Protein 1RLJ (pdb70)

InterPro domains:
  IPR004465 Ribonucleotide reductase Class Ib, NrdI [PF07972] (4-112)
  IPR004465 Ribonucleotide reductase Class Ib, NrdI [PIRSF005087] (1-123)
  IPR004465 Ribonucleotide reductase Class Ib, NrdI [PTHR37297] (1-123)
  IPR004465 Ribonucleotide reductase Class Ib, NrdI [TIGR00333] (4-125)
  IPR020852 Ribonucleotide reductase, class Ib, NrdI, bacterial [MF_00128] (2-122)
  IPR029039 Flavoprotein-like superfamily [G3DSA:3.40.50.360] (1-130)
  IPR029039 Flavoprotein-like superfamily [SSF52218] (2-121)

Secondary structure (DSSP, 8-state):
--HHHHHHS--EEEE--SSSHHHHHHTTS--SEEEETTS-S---S-EEEEE--BGGGBPPHHHHHHHHHHGGGEEEEEEEE-GGGGGGTTHHHHHHHHHHT--EEEEEETT--HHHHHHHHHHHHHHHHHHTTT-

B-factor: mean 24.63, std 13.01, range [7.14, 69.66]

Organism: Bacillus subtilis (strain 168) (NCBI:txid224308)

Radius of gyration: 13.45 Å; Cα contacts (8 Å, |Δi|>4): 253; chains: 1; bounding box: 30×32×35 Å

Nearest PDB structures (foldseek):
  1rlj-assembly1_A  TM=1.007E+00  e=3.012E-29  Bacillus subtilis
  2xoe-assembly1_A  TM=9.774E-01  e=3.490E-15  Bacillus anthracis
  4bmo-assembly1_B  TM=9.748E-01  e=9.757E-15  Bacillus cereus
  3n3a-assembly1_C  TM=8.206E-01  e=1.796E-11  Escherichia coli K-12
  7mmq-assembly3_G  TM=8.198E-01  e=4.461E-10  Aerococcus urinae

Sequence (135 aa):
ENLYFQSNAMVQIIFDSKTGNVQRFVNKTGFQQIRKVDEMDHVDTPFVLVTYTTNFGQVPASTQSFLEKYAHLLLGVAASGNKVWGDNFAKSADTISRQYQVPILHKFELSGTSKDVELFTQEVERVVTKSSAKM

CATH classification: 3.40.50.360

Foldseek 3Di:
DPLVCQQPPQAAEEEEDDPCLQVLQCVVHNHDHYYYLPPDPDDDAAYEYEYEADPPLAGDPSVVVSCVHPVVRYQAYEYEAACVNPPSQRSHRVVSCVVSVHYYQYGYYGNHDVVRSVSNVVSVVVSCVVCVVPD

Solvent-accessible surface area: 7108 Å² total; per-residue (Å²): 136,17,89,174,31,5,44,79,24,144,13,15,0,0,8,5,10,169,108,18,34,1,73,117,0,1,97,96,18,14,9,125,50,45,82,58,13,107,104,28,122,101,12,108,52,36,0,0,0,0,0,45,34,47,96,152,3,89,12,2,76,52,0,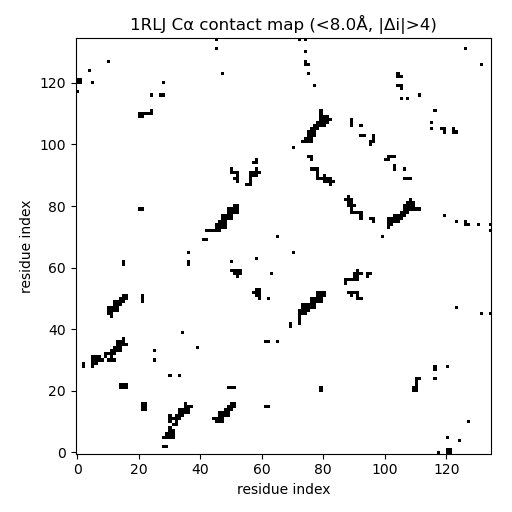87,55,6,3,136,125,26,19,129,24,3,6,0,0,0,0,5,12,38,124,128,143,45,145,41,26,0,75,0,0,49,43,2,22,161,120,65,154,16,64,62,6,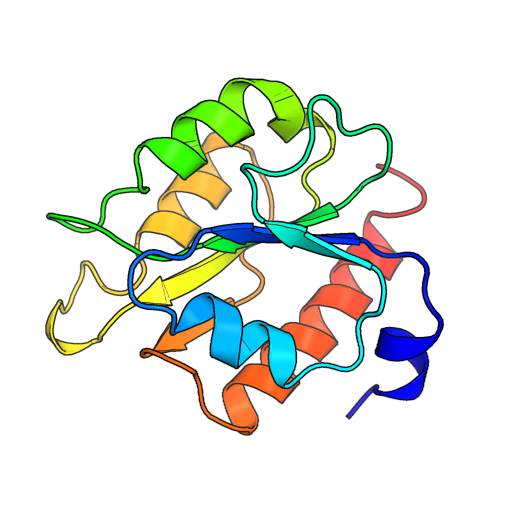30,67,3,66,88,20,15,83,91,124,20,14,60,73,0,0,55,55,0,55,140,10,23,109,153,9,53,110,142,72

Structure (mmCIF, N/CA/C/O backbone):
data_1RLJ
#
_entry.id   1RLJ
#
_cell.length_a   85.236
_cell.length_b   85.236
_cell.length_c   59.992
_cell.angle_alpha   90.00
_cell.angle_beta   90.00
_cell.angle_gamma   120.00
#
_symmetry.space_group_name_H-M   'P 62'
#
loop_
_entity.id
_entity.type
_entity.pdbx_description
1 polymer 'NrdI protein'
2 non-polymer 'IODIDE ION'
3 non-polymer 'FLAVIN MONONUCLEOTIDE'
4 water water
#
loop_
_atom_site.group_PDB
_atom_site.id
_atom_site.type_symbol
_atom_site.label_atom_id
_atom_site.label_alt_id
_atom_site.label_comp_id
_atom_site.label_asym_id
_atom_site.label_entity_id
_atom_site.label_seq_id
_atom_site.pdbx_PDB_ins_code
_atom_site.Cartn_x
_atom_site.Cartn_y
_atom_site.Cartn_z
_atom_site.occupancy
_atom_site.B_iso_or_equiv
_atom_site.auth_seq_id
_atom_site.auth_comp_id
_atom_site.auth_asym_id
_atom_site.auth_atom_id
_atom_site.pdbx_PDB_model_num
ATOM 1 N N . GLU A 1 1 ? 45.553 4.282 19.033 1.00 26.93 -9 GLU A N 1
ATOM 2 C CA . GLU A 1 1 ? 45.143 5.058 17.828 1.00 26.60 -9 GLU A CA 1
ATOM 3 C C . GLU A 1 1 ? 44.886 4.158 16.619 1.00 24.63 -9 GLU A C 1
ATOM 4 O O . GLU A 1 1 ? 45.648 3.229 16.336 1.00 26.83 -9 GLU A O 1
ATOM 10 N N . ASN A 1 2 ? 43.789 4.432 15.921 1.00 20.16 -8 ASN A N 1
ATOM 11 C CA . ASN A 1 2 ? 43.416 3.671 14.736 1.00 15.96 -8 ASN A CA 1
ATOM 12 C C . ASN A 1 2 ? 43.477 4.591 13.531 1.00 14.44 -8 ASN A C 1
ATOM 13 O O . ASN A 1 2 ? 42.539 4.682 12.745 1.00 13.12 -8 ASN A O 1
ATOM 18 N N . LEU A 1 3 ? 44.609 5.272 13.398 1.00 14.08 -7 LEU A N 1
ATOM 19 C CA . LEU A 1 3 ? 44.838 6.204 12.306 1.00 14.81 -7 LEU A CA 1
ATOM 20 C C . LEU A 1 3 ? 44.706 5.532 10.940 1.00 14.23 -7 LEU A C 1
ATOM 21 O O . LEU A 1 3 ? 44.223 6.144 9.982 1.00 14.18 -7 LEU A O 1
ATOM 26 N N . TYR A 1 4 ? 45.131 4.275 10.847 1.00 12.75 -6 TYR A N 1
ATOM 27 C CA . TYR A 1 4 ? 45.028 3.552 9.584 1.00 11.37 -6 TYR A CA 1
ATOM 28 C C . TYR A 1 4 ? 43.562 3.443 9.155 1.00 10.90 -6 TYR A C 1
ATOM 29 O O . TYR A 1 4 ? 43.225 3.671 7.990 1.00 11.55 -6 TYR A O 1
ATOM 38 N N . PHE A 1 5 ? 42.690 3.092 10.095 1.00 11.27 -5 PHE A N 1
ATOM 39 C CA . PHE A 1 5 ? 41.267 2.986 9.795 1.00 11.27 -5 PHE A CA 1
ATOM 40 C C . PHE A 1 5 ? 40.706 4.361 9.438 1.00 12.31 -5 PHE A C 1
ATOM 41 O O . PHE A 1 5 ? 39.995 4.510 8.440 1.00 12.75 -5 PHE A O 1
ATOM 49 N N . GLN A 1 6 ? 41.039 5.363 10.249 1.00 12.25 -4 GLN A N 1
ATOM 50 C CA . GLN A 1 6 ? 40.554 6.723 10.027 1.00 12.52 -4 GLN A CA 1
ATOM 51 C C . GLN A 1 6 ? 40.853 7.224 8.630 1.00 12.53 -4 GLN A C 1
ATOM 52 O O . GLN A 1 6 ? 39.975 7.740 7.942 1.00 14.05 -4 GLN A O 1
ATOM 58 N N . SER A 1 7 ? 42.103 7.071 8.216 1.00 13.01 -3 SER A N 1
ATOM 59 C CA . SER A 1 7 ? 42.542 7.551 6.916 1.00 13.01 -3 SER A CA 1
ATOM 60 C C . SER A 1 7 ? 42.199 6.677 5.712 1.00 13.51 -3 SER A C 1
ATOM 61 O O . SER A 1 7 ? 42.230 7.156 4.584 1.00 12.81 -3 SER A O 1
ATOM 64 N N . ASN A 1 8 ? 41.863 5.410 5.936 1.00 15.16 -2 ASN A N 1
ATOM 65 C CA . ASN A 1 8 ? 41.540 4.519 4.820 1.00 17.45 -2 ASN A CA 1
ATOM 66 C C . ASN A 1 8 ? 40.057 4.177 4.639 1.00 19.80 -2 ASN A C 1
ATOM 67 O O . ASN A 1 8 ? 39.587 4.000 3.512 1.00 19.07 -2 ASN A O 1
ATOM 72 N N . ALA A 1 9 ? 39.310 4.090 5.732 1.00 23.89 -1 ALA A N 1
ATOM 73 C CA . ALA A 1 9 ? 37.890 3.768 5.625 1.00 26.57 -1 ALA A CA 1
ATOM 74 C C . ALA A 1 9 ? 37.132 4.879 4.885 1.00 28.31 -1 ALA A C 1
ATOM 75 O O . ALA A 1 9 ? 37.564 6.034 4.849 1.00 28.35 -1 ALA A O 1
ATOM 77 N N . MET A 1 10 ? 35.996 4.535 4.293 1.00 30.04 1 MET A N 1
ATOM 78 C CA . MET A 1 10 ? 35.227 5.533 3.554 1.00 31.15 1 MET A CA 1
ATOM 79 C C . MET A 1 10 ? 34.216 6.275 4.424 1.00 29.38 1 MET A C 1
ATOM 80 O O . MET A 1 10 ? 33.425 7.067 3.918 1.00 29.03 1 MET A O 1
ATOM 85 N N . VAL A 1 11 ? 34.240 6.031 5.731 1.00 29.14 2 VAL A N 1
ATOM 86 C CA . VAL A 1 11 ? 33.284 6.686 6.622 1.00 27.13 2 VAL A CA 1
ATOM 87 C C . VAL A 1 11 ? 33.332 8.208 6.490 1.00 26.26 2 VAL A C 1
ATOM 88 O O . VAL A 1 11 ? 34.400 8.826 6.447 1.00 24.35 2 VAL A O 1
ATOM 92 N N . GLN A 1 12 ? 32.151 8.803 6.423 1.00 24.14 3 GLN A N 1
ATOM 93 C CA . GLN A 1 12 ? 32.038 10.238 6.277 1.00 23.50 3 GLN A CA 1
ATOM 94 C C . GLN A 1 12 ? 31.756 10.952 7.592 1.00 21.08 3 GLN A C 1
ATOM 95 O O . GLN A 1 12 ? 30.923 10.519 8.391 1.00 19.68 3 GLN A O 1
ATOM 101 N N . ILE A 1 13 ? 32.464 12.055 7.806 1.00 19.00 4 ILE A N 1
ATOM 102 C CA . ILE A 1 13 ? 32.285 12.855 9.004 1.00 18.47 4 ILE A CA 1
ATOM 103 C C . ILE A 1 13 ? 31.653 14.179 8.581 1.00 18.32 4 ILE A C 1
ATOM 104 O O . ILE A 1 13 ? 32.169 14.867 7.702 1.00 18.43 4 ILE A O 1
ATOM 109 N N . ILE A 1 14 ? 30.523 14.522 9.186 1.00 18.27 5 ILE A N 1
ATOM 110 C CA . ILE A 1 14 ? 29.858 15.790 8.894 1.00 18.03 5 ILE A CA 1
ATOM 111 C C . ILE A 1 14 ? 29.750 16.505 10.235 1.00 17.96 5 ILE A C 1
ATOM 112 O O . ILE A 1 14 ? 29.297 15.915 11.226 1.00 18.15 5 ILE A O 1
ATOM 117 N N . PHE A 1 15 ? 30.168 17.767 10.269 1.00 15.84 6 PHE A N 1
ATOM 118 C CA . PHE A 1 15 ? 30.154 18.522 11.512 1.00 16.62 6 PHE A CA 1
ATOM 119 C C . PHE A 1 15 ? 29.503 19.897 11.437 1.00 17.77 6 PHE A C 1
ATOM 120 O O . PHE A 1 15 ? 29.307 20.454 10.355 1.00 17.74 6 PHE A O 1
ATOM 128 N N . ASP A 1 16 ? 29.184 20.429 12.616 1.00 18.04 7 ASP A N 1
ATOM 129 C CA . ASP A 1 16 ? 28.604 21.758 12.761 1.00 18.21 7 ASP A CA 1
ATOM 130 C C . ASP A 1 16 ? 29.501 22.475 13.768 1.00 18.43 7 ASP A C 1
ATOM 131 O O . ASP A 1 16 ? 29.943 21.882 14.757 1.00 17.53 7 ASP A O 1
ATOM 136 N N . SER A 1 17 ? 29.779 23.746 13.514 1.00 18.13 8 SER A N 1
ATOM 137 C CA . SER A 1 17 ? 30.639 24.516 14.397 1.00 18.71 8 SER A CA 1
ATOM 138 C C . SER A 1 17 ? 30.310 25.995 14.243 1.00 19.90 8 SER A C 1
ATOM 139 O O . SER A 1 17 ? 29.991 26.460 13.146 1.00 20.44 8 SER A O 1
ATOM 142 N N . LYS A 1 18 ? 30.369 26.732 15.341 1.00 19.55 9 LYS A N 1
ATOM 143 C CA . LYS A 1 18 ? 30.098 28.155 15.283 1.00 20.22 9 LYS A CA 1
ATOM 144 C C . LYS A 1 18 ? 31.363 28.917 15.633 1.00 19.01 9 LYS A C 1
ATOM 145 O O . LYS A 1 18 ? 31.772 29.813 14.901 1.00 19.43 9 LYS A O 1
ATOM 151 N N . THR A 1 19 ? 32.001 28.553 16.738 1.00 18.98 10 THR A N 1
ATOM 152 C CA . THR A 1 19 ? 33.225 29.236 17.126 1.00 17.72 10 THR A CA 1
ATOM 153 C C . THR A 1 19 ? 34.493 28.430 16.797 1.00 17.52 10 THR A C 1
ATOM 154 O O . THR A 1 19 ? 35.578 28.738 17.284 1.00 18.17 10 THR A O 1
ATOM 158 N N . GLY A 1 20 ? 34.344 27.392 15.976 1.00 17.13 11 GLY A N 1
ATOM 159 C CA . GLY A 1 20 ? 35.490 26.602 15.550 1.00 16.16 11 GLY A CA 1
ATOM 160 C C . GLY A 1 20 ? 36.062 25.463 16.377 1.00 14.92 11 GLY A C 1
ATOM 161 O O . GLY A 1 20 ? 36.999 24.811 15.926 1.00 15.04 11 GLY A O 1
ATOM 162 N N . ASN A 1 21 ? 35.534 25.209 17.568 1.00 14.29 12 ASN A N 1
ATOM 163 C CA . ASN A 1 21 ? 36.052 24.125 18.399 1.00 13.21 12 ASN A CA 1
ATOM 164 C C . ASN A 1 21 ? 35.831 22.750 17.777 1.00 12.67 12 ASN A C 1
ATOM 165 O O . ASN A 1 21 ? 36.733 21.909 17.795 1.00 13.31 12 ASN A O 1
ATOM 170 N N . VAL A 1 22 ? 34.634 22.516 17.241 1.00 12.28 13 VAL A N 1
ATOM 171 C CA . VAL A 1 22 ? 34.328 21.232 16.609 1.00 12.40 13 VAL A CA 1
ATOM 172 C C . VAL A 1 22 ? 35.223 21.062 15.385 1.00 13.75 13 VAL A C 1
ATOM 173 O O . VAL A 1 22 ? 35.731 19.977 15.116 1.00 13.35 13 VAL A O 1
ATOM 177 N N . GLN A 1 23 ? 35.412 22.150 14.651 1.00 15.53 14 GLN A N 1
ATOM 178 C CA . GLN A 1 23 ? 36.270 22.149 13.476 1.00 16.30 14 GLN A CA 1
ATOM 179 C C . GLN A 1 23 ? 37.679 21.713 13.876 1.00 15.79 14 GLN A C 1
ATOM 180 O O . GLN A 1 23 ? 38.283 20.855 13.229 1.00 15.28 14 GLN A O 1
ATOM 186 N N . ARG A 1 24 ? 38.204 22.323 14.936 1.00 13.64 15 ARG A N 1
ATOM 187 C CA . ARG A 1 24 ? 39.532 21.981 15.425 1.00 13.59 15 ARG A CA 1
ATOM 188 C C . ARG A 1 24 ? 39.595 20.517 15.856 1.00 14.22 15 ARG A C 1
ATOM 189 O O . ARG A 1 24 ? 40.591 19.832 15.611 1.00 13.56 15 ARG A O 1
ATOM 197 N N . PHE A 1 25 ? 38.527 20.041 16.492 1.00 12.68 16 PHE A N 1
ATOM 198 C CA . PHE A 1 25 ? 38.465 18.659 16.957 1.00 12.66 16 PHE A CA 1
ATOM 199 C C . PHE A 1 25 ? 38.573 17.644 15.819 1.00 13.08 16 PHE A C 1
ATOM 200 O O . PHE A 1 25 ? 39.402 16.731 15.870 1.00 13.94 16 PHE A O 1
ATOM 208 N N . VAL A 1 26 ? 37.735 17.795 14.796 1.00 12.98 17 VAL A N 1
ATOM 209 C CA . VAL A 1 26 ? 37.756 16.861 13.679 1.00 13.02 17 VAL A CA 1
ATOM 210 C C . VAL A 1 26 ? 39.082 16.936 12.920 1.00 13.82 17 VAL A C 1
ATOM 211 O O . VAL A 1 26 ? 39.512 15.960 12.303 1.00 13.95 17 VAL A O 1
ATOM 215 N N . ASN A 1 27 ? 39.739 18.089 12.972 1.00 13.20 18 ASN A N 1
ATOM 216 C CA . ASN A 1 27 ? 41.019 18.239 12.301 1.00 13.95 18 ASN A CA 1
ATOM 217 C C . ASN A 1 27 ? 42.133 17.529 13.054 1.00 14.06 18 ASN A C 1
ATOM 218 O O . ASN A 1 27 ? 43.289 17.557 12.629 1.00 14.91 18 ASN A O 1
ATOM 223 N N . LYS A 1 28 ? 41.791 16.908 14.179 1.00 12.74 19 LYS A N 1
ATOM 224 C CA . LYS A 1 28 ? 42.773 16.165 14.954 1.00 12.17 19 LYS A CA 1
ATOM 225 C C . LYS A 1 28 ? 42.703 14.696 14.547 1.00 12.39 19 LYS A C 1
ATOM 226 O O . LYS A 1 28 ? 43.497 13.877 15.000 1.00 12.18 19 LYS A O 1
ATOM 232 N N . THR A 1 29 ? 41.743 14.368 13.685 1.00 13.40 20 THR A N 1
ATOM 233 C CA . THR A 1 29 ? 41.591 12.996 13.208 1.00 13.33 20 THR A CA 1
ATOM 234 C C . THR A 1 29 ? 42.184 12.852 11.805 1.00 14.11 20 THR A C 1
ATOM 235 O O . THR A 1 29 ? 42.555 13.841 11.166 1.00 13.99 20 THR A O 1
ATOM 239 N N . GLY A 1 30 ? 42.264 11.612 11.332 1.00 13.93 21 GLY A N 1
ATOM 240 C CA . GLY A 1 30 ? 42.793 11.352 10.009 1.00 12.15 21 GLY A CA 1
ATOM 241 C C . GLY A 1 30 ? 41.696 11.058 9.001 1.00 12.28 21 GLY A C 1
ATOM 242 O O . GLY A 1 30 ? 41.980 10.632 7.879 1.00 13.99 21 GLY A O 1
ATOM 243 N N . PHE A 1 31 ? 40.439 11.281 9.378 1.00 11.82 22 PHE A N 1
ATOM 244 C CA . PHE A 1 31 ? 39.347 11.031 8.451 1.00 12.41 22 PHE A CA 1
ATOM 245 C C . PHE A 1 31 ? 39.541 11.921 7.237 1.00 13.67 22 PHE A C 1
ATOM 246 O O . PHE A 1 31 ? 39.956 13.072 7.365 1.00 13.27 22 PHE A O 1
ATOM 254 N N . GLN A 1 32 ? 39.261 11.372 6.059 1.00 14.83 23 GLN A N 1
ATOM 255 C CA . GLN A 1 32 ? 39.455 12.093 4.807 1.00 16.90 23 GLN A CA 1
ATOM 256 C C . GLN A 1 32 ? 38.208 12.770 4.245 1.00 19.89 23 GLN A C 1
ATOM 257 O O . GLN A 1 32 ? 38.311 13.766 3.531 1.00 20.96 23 GLN A O 1
ATOM 263 N N . GLN A 1 33 ? 37.032 12.232 4.543 1.00 22.49 24 GLN A N 1
ATOM 264 C CA . GLN A 1 33 ? 35.808 12.863 4.062 1.00 28.36 24 GLN A CA 1
ATOM 265 C C . GLN A 1 33 ? 35.203 13.647 5.226 1.00 28.99 24 GLN A C 1
ATOM 266 O O . GLN A 1 33 ? 34.409 13.107 6.007 1.00 29.70 24 GLN A O 1
ATOM 272 N N . ILE A 1 34 ? 35.603 14.912 5.348 1.00 26.79 25 ILE A N 1
ATOM 273 C CA . ILE A 1 34 ? 35.108 15.770 6.416 1.00 24.84 25 ILE A CA 1
ATOM 274 C C . ILE A 1 34 ? 34.507 17.051 5.849 1.00 26.19 25 ILE A C 1
ATOM 275 O O . ILE A 1 34 ? 35.206 17.871 5.256 1.00 26.93 25 ILE A O 1
ATOM 280 N N . ARG A 1 35 ? 33.204 17.219 6.034 1.00 27.22 26 ARG A N 1
ATOM 281 C CA . ARG A 1 35 ? 32.518 18.404 5.545 1.00 28.29 26 ARG A CA 1
ATOM 282 C C . ARG A 1 35 ? 31.581 18.970 6.594 1.00 27.45 26 ARG A C 1
ATOM 283 O O . ARG A 1 35 ? 31.133 18.257 7.495 1.00 25.37 26 ARG A O 1
ATOM 291 N N . LYS A 1 36 ? 31.283 20.259 6.465 1.00 27.77 27 LYS A N 1
ATOM 292 C CA . LYS A 1 36 ? 30.390 20.931 7.397 1.00 28.49 27 LYS A CA 1
ATOM 293 C C . LYS A 1 36 ? 28.954 20.721 6.928 1.00 28.85 27 LYS A C 1
ATOM 294 O O . LYS A 1 36 ? 28.706 20.544 5.733 1.00 27.63 27 LYS A O 1
ATOM 300 N N . VAL A 1 37 ? 28.016 20.727 7.871 1.00 28.84 28 VAL A N 1
ATOM 301 C CA . VAL A 1 37 ? 26.605 20.507 7.556 1.00 31.63 28 VAL A CA 1
ATOM 302 C C . VAL A 1 37 ? 26.050 21.453 6.495 1.00 34.14 28 VAL A C 1
ATOM 303 O O . VAL A 1 37 ? 25.051 21.150 5.849 1.00 34.19 28 VAL A O 1
ATOM 307 N N . ASP A 1 38 ? 26.709 22.589 6.309 1.00 37.16 29 ASP A N 1
ATOM 308 C CA . ASP A 1 38 ? 26.240 23.587 5.360 1.00 41.35 29 ASP A CA 1
ATOM 309 C C . ASP A 1 38 ? 26.874 23.547 3.978 1.00 43.16 29 ASP A C 1
ATOM 310 O O . ASP A 1 38 ? 26.534 24.369 3.128 1.00 43.62 29 ASP A O 1
ATOM 315 N N . GLU A 1 39 ? 27.789 22.619 3.730 1.00 44.68 30 GLU A N 1
ATOM 316 C CA . GLU A 1 39 ? 28.405 22.600 2.417 1.00 46.93 30 GLU A CA 1
ATOM 317 C C . GLU A 1 39 ? 28.017 21.462 1.489 1.00 48.14 30 GLU A C 1
ATOM 318 O O . GLU A 1 39 ? 28.808 21.046 0.646 1.00 49.44 30 GLU A O 1
ATOM 324 N N . MET A 1 40 ? 26.799 20.957 1.642 1.00 49.23 31 MET A N 1
ATOM 325 C CA . MET A 1 40 ? 26.307 19.914 0.751 1.00 51.40 31 MET A CA 1
ATOM 326 C C . MET A 1 40 ? 24.794 20.007 0.650 1.00 53.08 31 MET A C 1
ATOM 327 O O . MET A 1 40 ? 24.112 20.394 1.602 1.00 53.47 31 MET A O 1
ATOM 332 N N . ASP A 1 41 ? 24.281 19.652 -0.521 1.00 54.83 32 ASP A N 1
ATOM 333 C CA . ASP A 1 41 ? 22.854 19.702 -0.792 1.00 56.12 32 ASP A CA 1
ATOM 334 C C . ASP A 1 41 ? 22.231 18.311 -0.780 1.00 55.04 32 ASP A C 1
ATOM 335 O O . ASP A 1 41 ? 21.058 18.145 -1.119 1.00 55.19 32 ASP A O 1
ATOM 340 N N . HIS A 1 42 ? 23.015 17.313 -0.384 1.00 53.59 33 HIS A N 1
ATOM 341 C CA . HIS A 1 42 ? 22.526 15.940 -0.342 1.00 52.06 33 HIS A CA 1
ATOM 342 C C . HIS A 1 42 ? 23.526 15.022 0.349 1.00 50.84 33 HIS A C 1
ATOM 343 O O . HIS A 1 42 ? 24.730 15.275 0.349 1.00 50.87 33 HIS A O 1
ATOM 350 N N . VAL A 1 43 ? 23.011 13.956 0.943 1.00 49.73 34 VAL A N 1
ATOM 351 C CA . VAL A 1 43 ? 23.842 12.974 1.622 1.00 49.50 34 VAL A CA 1
ATOM 352 C C . VAL A 1 43 ? 23.329 11.615 1.164 1.00 49.29 34 VAL A C 1
ATOM 353 O O . VAL A 1 43 ? 22.151 11.297 1.344 1.00 50.20 34 VAL A O 1
ATOM 357 N N . ASP A 1 44 ? 24.204 10.820 0.558 1.00 48.23 35 ASP A N 1
ATOM 358 C CA . ASP A 1 44 ? 23.802 9.509 0.063 1.00 47.35 35 ASP A CA 1
ATOM 359 C C . ASP A 1 44 ? 24.577 8.354 0.688 1.00 45.59 35 ASP A C 1
ATOM 360 O O . ASP A 1 44 ? 24.279 7.187 0.436 1.00 45.66 35 ASP A O 1
ATOM 365 N N . THR A 1 45 ? 25.558 8.686 1.518 1.00 42.50 36 THR A N 1
ATOM 366 C CA . THR A 1 45 ? 26.374 7.682 2.187 1.00 39.70 36 THR A CA 1
ATOM 367 C C . THR A 1 45 ? 26.255 7.851 3.707 1.00 37.22 36 THR A C 1
ATOM 368 O O . THR A 1 45 ? 26.054 8.963 4.195 1.00 37.15 36 THR A O 1
ATOM 372 N N . PRO A 1 46 ? 26.360 6.747 4.475 1.00 34.86 37 PRO A N 1
ATOM 373 C CA . PRO A 1 46 ? 26.260 6.829 5.939 1.00 32.05 37 PRO A CA 1
ATOM 374 C C . PRO A 1 46 ? 27.302 7.806 6.497 1.00 30.45 37 PRO A C 1
ATOM 375 O O . PRO A 1 46 ? 28.373 7.990 5.910 1.00 30.41 37 PRO A O 1
ATOM 379 N N . PHE A 1 47 ? 27.002 8.427 7.632 1.00 26.96 38 PHE A N 1
ATOM 380 C CA . PHE A 1 47 ? 27.937 9.385 8.192 1.00 23.70 38 PHE A CA 1
ATOM 381 C C . PHE A 1 47 ? 27.867 9.503 9.707 1.00 21.80 38 PHE A C 1
ATOM 382 O O . PHE A 1 47 ? 26.931 9.022 10.351 1.00 21.13 38 PHE A O 1
ATOM 390 N N . VAL A 1 48 ? 28.890 10.150 10.253 1.00 18.97 39 VAL A N 1
ATOM 391 C CA . VAL A 1 48 ? 29.004 10.407 11.675 1.00 17.50 39 VAL A CA 1
ATOM 392 C C . VAL A 1 48 ? 28.841 11.919 11.860 1.00 16.24 39 VAL A C 1
ATOM 393 O O . VAL A 1 48 ? 29.416 12.707 11.113 1.00 16.19 39 VAL A O 1
ATOM 397 N N . LEU A 1 49 ? 28.047 12.325 12.843 1.00 15.35 40 LEU A N 1
ATOM 398 C CA . LEU A 1 49 ? 27.845 13.748 13.087 1.00 15.16 40 LEU A CA 1
ATOM 399 C C . LEU A 1 49 ? 28.573 14.232 14.339 1.00 13.69 40 LEU A C 1
ATOM 400 O O . LEU A 1 49 ? 28.559 13.572 15.376 1.00 14.20 40 LEU A O 1
ATOM 405 N N . VAL A 1 50 ? 29.226 15.380 14.228 1.00 13.30 41 VAL A N 1
ATOM 406 C CA . VAL A 1 50 ? 29.889 15.983 15.373 1.00 14.21 41 VAL A CA 1
ATOM 407 C C . VAL A 1 50 ? 29.313 17.399 15.414 1.00 15.16 41 VAL A C 1
ATOM 408 O O . VAL A 1 50 ? 29.429 18.148 14.442 1.00 15.37 41 VAL A O 1
ATOM 412 N N . THR A 1 51 ? 28.673 17.756 16.524 1.00 14.32 42 THR A N 1
ATOM 413 C CA . THR A 1 51 ? 28.084 19.080 16.650 1.00 14.12 42 THR A CA 1
ATOM 414 C C . THR A 1 51 ? 28.467 19.707 17.995 1.00 15.14 42 THR A C 1
ATOM 415 O O . THR A 1 51 ? 29.253 19.124 18.755 1.00 13.55 42 THR A O 1
ATOM 419 N N . TYR A 1 52 ? 27.935 20.899 18.271 1.00 14.51 43 TYR A N 1
ATOM 420 C CA . TYR A 1 52 ? 28.217 21.594 19.525 1.00 13.12 43 TYR A CA 1
ATOM 421 C C . TYR A 1 52 ? 26.926 21.767 20.312 1.00 13.15 43 TYR A C 1
ATOM 422 O O . TYR A 1 52 ? 25.918 21.154 19.977 1.00 14.22 43 TYR A O 1
ATOM 431 N N . THR A 1 53 ? 26.946 22.587 21.357 1.00 12.24 44 THR A N 1
ATOM 432 C CA . THR A 1 53 ? 25.749 22.772 22.176 1.00 12.77 44 THR A CA 1
ATOM 433 C C . THR A 1 53 ? 25.423 24.249 22.327 1.00 13.05 44 THR A C 1
ATOM 434 O O . THR A 1 53 ? 26.320 25.074 22.504 1.00 13.07 44 THR A O 1
ATOM 438 N N . THR A 1 54 ? 24.142 24.591 22.232 1.00 13.55 45 THR A N 1
ATOM 439 C CA . THR A 1 54 ? 23.749 25.984 22.381 1.00 13.95 45 THR A CA 1
ATOM 440 C C . THR A 1 54 ? 22.880 26.157 23.632 1.00 14.59 45 THR A C 1
ATOM 441 O O . THR A 1 54 ? 22.713 25.215 24.404 1.00 14.54 45 THR A O 1
ATOM 445 N N . ASN A 1 55 ? 22.340 27.356 23.833 1.00 15.10 46 ASN A N 1
ATOM 446 C CA . ASN A 1 55 ? 21.544 27.679 25.027 1.00 14.59 46 ASN A CA 1
ATOM 447 C C . ASN A 1 55 ? 20.741 26.559 25.682 1.00 14.47 46 ASN A C 1
ATOM 448 O O . ASN A 1 55 ? 19.991 25.845 25.025 1.00 13.96 46 ASN A O 1
ATOM 453 N N . PHE A 1 56 ? 20.916 26.425 26.993 1.00 14.39 47 PHE A N 1
ATOM 454 C CA . PHE A 1 56 ? 20.199 25.447 27.797 1.00 16.02 47 PHE A CA 1
ATOM 455 C C . PHE A 1 56 ? 20.306 23.995 27.317 1.00 18.16 47 PHE A C 1
ATOM 456 O O . PHE A 1 56 ? 19.316 23.258 27.329 1.00 18.89 47 PHE A O 1
ATOM 464 N N . GLY A 1 57 ? 21.506 23.590 26.903 1.00 18.09 48 GLY A N 1
ATOM 465 C CA . GLY A 1 57 ? 21.724 22.226 26.442 1.00 17.67 48 GLY A CA 1
ATOM 466 C C . GLY A 1 57 ? 20.986 21.846 25.172 1.00 18.55 48 GLY A C 1
ATOM 467 O O . GLY A 1 57 ? 20.682 20.677 24.957 1.00 20.30 48 GLY A O 1
ATOM 468 N N . GLN A 1 58 ? 20.714 22.834 24.325 1.00 19.59 49 GLN A N 1
ATOM 469 C CA . GLN A 1 58 ? 19.993 22.628 23.069 1.00 18.87 49 GLN A CA 1
ATOM 470 C C . GLN A 1 58 ? 20.851 22.286 21.852 1.00 18.23 49 GLN A C 1
ATOM 471 O O . GLN A 1 58 ? 22.041 22.611 21.788 1.00 16.58 49 GLN A O 1
ATOM 477 N N . VAL A 1 59 ? 20.223 21.631 20.881 1.00 17.92 50 VAL A N 1
ATOM 478 C CA . VAL A 1 59 ? 20.888 21.273 19.640 1.00 16.82 50 VAL A CA 1
ATOM 479 C C . VAL A 1 59 ? 20.886 22.524 18.759 1.00 17.87 50 VAL A C 1
ATOM 480 O O . VAL A 1 59 ? 19.852 23.167 18.590 1.00 17.37 50 VAL A O 1
ATOM 484 N N . PRO A 1 60 ? 22.048 22.899 18.202 1.00 17.81 51 PRO A N 1
ATOM 485 C CA . PRO A 1 60 ? 22.092 24.092 17.349 1.00 18.29 51 PRO A CA 1
ATOM 486 C C . PRO A 1 60 ? 21.028 23.998 16.260 1.00 19.94 51 PRO A C 1
ATOM 487 O O . PRO A 1 60 ? 20.751 22.910 15.756 1.00 20.71 51 PRO A O 1
ATOM 491 N N . ALA A 1 61 ? 20.435 25.132 15.899 1.00 21.43 52 ALA A N 1
ATOM 492 C CA . ALA A 1 61 ? 19.394 25.161 14.873 1.00 21.70 52 ALA A CA 1
ATOM 493 C C . ALA A 1 61 ? 19.871 24.591 13.536 1.00 21.67 52 ALA A C 1
ATOM 494 O O . ALA A 1 61 ? 19.145 23.845 12.879 1.00 21.91 52 ALA A O 1
ATOM 496 N N . SER A 1 62 ? 21.087 24.944 13.132 1.00 22.01 53 SER A N 1
ATOM 497 C CA . SER A 1 62 ? 21.636 24.447 11.874 1.00 22.92 53 SER A CA 1
ATOM 498 C C . SER A 1 62 ? 21.780 22.922 11.881 1.00 23.60 53 SER A C 1
ATOM 499 O O . SER A 1 62 ? 21.676 22.275 10.836 1.00 24.15 53 SER A O 1
ATOM 502 N N . THR A 1 63 ? 22.015 22.344 13.054 1.00 22.15 54 THR A N 1
ATOM 503 C CA . THR A 1 63 ? 22.145 20.897 13.147 1.00 22.22 54 THR A CA 1
ATOM 504 C C . THR A 1 63 ? 20.758 20.268 13.077 1.00 24.00 54 THR A C 1
ATOM 505 O O . THR A 1 63 ? 20.579 19.212 12.472 1.00 23.86 54 THR A O 1
ATOM 509 N N . GLN A 1 64 ? 19.768 20.917 13.683 1.00 25.51 55 GLN A N 1
ATOM 510 C CA . GLN A 1 64 ? 18.411 20.385 13.636 1.00 27.96 55 GLN A CA 1
ATOM 511 C C . GLN A 1 64 ? 17.897 20.385 12.194 1.00 28.98 55 GLN A C 1
ATOM 512 O O . GLN A 1 64 ? 17.273 19.419 11.762 1.00 30.24 55 GLN A O 1
ATOM 518 N N . SER A 1 65 ? 18.170 21.456 11.449 1.00 29.14 56 SER A N 1
ATOM 519 C CA . SER A 1 65 ? 17.743 21.542 10.049 1.00 30.50 56 SER A CA 1
ATOM 520 C C . SER A 1 65 ? 18.356 20.397 9.256 1.00 30.04 56 SER A C 1
ATOM 521 O O . SER A 1 65 ? 17.674 19.712 8.487 1.00 29.15 56 SER A O 1
ATOM 524 N N . PHE A 1 66 ? 19.658 20.210 9.447 1.00 29.22 57 PHE A N 1
ATOM 525 C CA . PHE A 1 66 ? 20.402 19.159 8.770 1.00 28.29 57 PHE A CA 1
ATOM 526 C C . PHE A 1 66 ? 19.814 17.778 9.051 1.00 27.42 57 PHE A C 1
ATOM 527 O O . PHE A 1 66 ? 19.545 17.010 8.130 1.00 27.85 57 PHE A O 1
ATOM 535 N N . LEU A 1 67 ? 19.608 17.470 10.325 1.00 26.97 58 LEU A N 1
ATOM 536 C CA . LEU A 1 67 ? 19.084 16.171 10.712 1.00 28.47 58 LEU A CA 1
ATOM 537 C C . LEU A 1 67 ? 17.686 15.839 10.203 1.00 31.08 58 LEU A C 1
ATOM 538 O O . LEU A 1 67 ? 17.427 14.697 9.822 1.00 29.91 58 LEU A O 1
ATOM 543 N N . GLU A 1 68 ? 16.780 16.811 10.190 1.00 33.47 59 GLU A N 1
ATOM 544 C CA . GLU A 1 68 ? 15.433 16.514 9.716 1.00 37.09 59 GLU A CA 1
ATOM 545 C C . GLU A 1 68 ? 15.429 16.185 8.227 1.00 37.32 59 GLU A C 1
ATOM 546 O O . GLU A 1 68 ? 14.413 15.755 7.682 1.00 38.55 59 GLU A O 1
ATOM 552 N N . LYS A 1 69 ? 16.581 16.360 7.583 1.00 36.77 60 LYS A N 1
ATOM 553 C CA .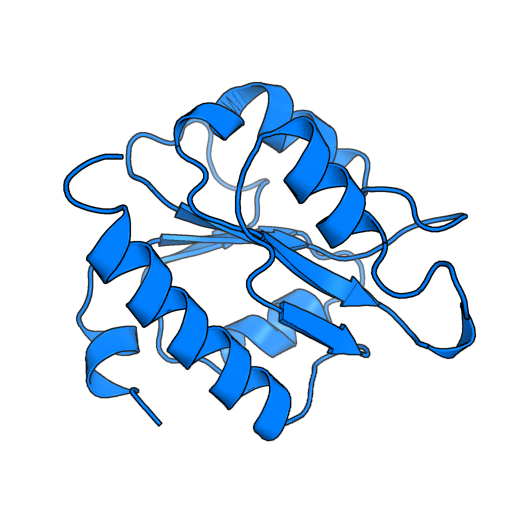 LYS A 1 69 ? 16.714 16.060 6.163 1.00 35.80 60 LYS A CA 1
ATOM 554 C C . LYS A 1 69 ? 17.566 14.828 5.866 1.00 35.38 60 LYS A C 1
ATOM 555 O O . LYS A 1 69 ? 17.294 14.107 4.907 1.00 34.82 60 LYS A O 1
ATOM 561 N N . TYR A 1 70 ? 18.582 14.575 6.689 1.00 34.62 61 TYR A N 1
ATOM 562 C CA . TYR A 1 70 ? 19.482 13.450 6.444 1.00 33.35 61 TYR A CA 1
ATOM 563 C C . TYR A 1 70 ? 19.706 12.479 7.595 1.00 32.59 61 TYR A C 1
ATOM 564 O O . TYR A 1 70 ? 20.643 11.684 7.554 1.00 33.37 61 TYR A O 1
ATOM 573 N N . ALA A 1 71 ? 18.858 12.518 8.612 1.00 31.33 62 ALA A N 1
ATOM 574 C CA . ALA A 1 71 ? 19.041 11.623 9.744 1.00 31.62 62 ALA A CA 1
ATOM 575 C C . ALA A 1 71 ? 18.951 10.139 9.392 1.00 32.61 62 ALA A C 1
ATOM 576 O O . ALA A 1 71 ? 19.394 9.290 10.169 1.00 32.84 62 ALA A O 1
ATOM 578 N N . HIS A 1 72 ? 18.389 9.814 8.230 1.00 33.45 63 HIS A N 1
ATOM 579 C CA . HIS A 1 72 ? 18.259 8.408 7.848 1.00 33.85 63 HIS A CA 1
ATOM 580 C C . HIS A 1 72 ? 19.612 7.736 7.633 1.00 33.06 63 HIS A C 1
ATOM 581 O O . HIS A 1 72 ? 19.736 6.517 7.762 1.00 33.37 63 HIS A O 1
ATOM 588 N N . LEU A 1 73 ? 20.628 8.537 7.329 1.00 32.72 64 LEU A N 1
ATOM 589 C CA . LEU A 1 73 ? 21.970 8.016 7.098 1.00 31.27 64 LEU A CA 1
ATOM 590 C C . LEU A 1 73 ? 22.925 8.206 8.283 1.00 29.72 64 LEU A C 1
ATOM 591 O O . LEU A 1 73 ? 24.104 7.857 8.197 1.00 28.61 64 LEU A O 1
ATOM 596 N N . LEU A 1 74 ? 22.405 8.745 9.384 1.00 26.89 65 LEU A N 1
ATOM 597 C CA . LEU A 1 74 ? 23.197 8.996 10.585 1.00 24.59 65 LEU A CA 1
ATOM 598 C C . LEU A 1 74 ? 23.587 7.716 11.330 1.00 23.81 65 LEU A C 1
ATOM 599 O O . LEU A 1 74 ? 22.726 6.921 11.702 1.00 24.00 65 LEU A O 1
ATOM 604 N N . LEU A 1 75 ? 24.887 7.533 11.555 1.00 23.03 66 LEU A N 1
ATOM 605 C CA . LEU A 1 75 ? 25.411 6.355 12.257 1.00 21.59 66 LEU A CA 1
ATOM 606 C C . LEU A 1 75 ? 25.536 6.542 13.768 1.00 20.42 66 LEU A C 1
ATOM 607 O O . LEU A 1 75 ? 25.366 5.600 14.542 1.00 19.73 66 LEU A O 1
ATOM 612 N N . GLY A 1 76 ? 25.860 7.763 14.175 1.00 19.07 67 GLY A N 1
ATOM 613 C CA . GLY A 1 76 ? 26.027 8.069 15.584 1.00 16.16 67 GLY A CA 1
ATOM 614 C C . GLY A 1 76 ? 26.367 9.542 15.734 1.00 16.42 67 GLY A C 1
ATOM 615 O O . GLY A 1 76 ? 26.670 10.229 14.747 1.00 15.11 67 GLY A O 1
ATOM 616 N N . VAL A 1 77 ? 26.339 10.042 16.963 1.00 14.36 68 VAL A N 1
ATOM 617 C CA . VAL A 1 77 ? 26.617 11.452 17.172 1.00 14.17 68 VAL A CA 1
ATOM 618 C C . VAL A 1 77 ? 27.601 11.736 18.307 1.00 13.81 68 VAL A C 1
ATOM 619 O O . VAL A 1 77 ? 27.637 11.020 19.311 1.00 13.86 68 VAL A O 1
ATOM 623 N N . ALA A 1 78 ? 28.413 12.774 18.119 1.00 12.75 69 ALA A N 1
ATOM 624 C CA . ALA A 1 78 ? 29.372 13.223 19.129 1.00 12.78 69 ALA A CA 1
ATOM 625 C C . ALA A 1 78 ? 29.099 14.720 19.294 1.00 13.12 69 ALA A C 1
ATOM 626 O O . ALA A 1 78 ? 28.733 15.395 18.328 1.00 13.92 69 ALA A O 1
ATOM 628 N N . ALA A 1 79 ? 29.258 15.243 20.505 1.00 12.46 70 ALA A N 1
ATOM 629 C CA . ALA A 1 79 ? 29.002 16.666 20.717 1.00 12.80 70 ALA A CA 1
ATOM 630 C C . ALA A 1 79 ? 30.034 17.343 21.602 1.00 12.84 70 ALA A C 1
ATOM 631 O O . ALA A 1 79 ? 30.522 16.766 22.577 1.00 14.13 70 ALA A O 1
ATOM 633 N N . SER A 1 80 ? 30.368 18.573 21.232 1.00 12.99 71 SER A N 1
ATOM 634 C CA . SER A 1 80 ? 31.307 19.389 21.981 1.00 13.76 71 SER A CA 1
ATOM 635 C C . SER A 1 80 ? 30.478 20.303 22.891 1.00 14.24 71 SER A C 1
ATOM 636 O O . SER A 1 80 ? 29.424 20.803 22.487 1.00 13.86 71 SER A O 1
ATOM 639 N N . GLY A 1 81 ? 30.953 20.499 24.117 1.00 12.95 72 GLY A N 1
ATOM 640 C CA . GLY A 1 81 ? 30.265 21.351 25.064 1.00 11.33 72 GLY A CA 1
ATOM 641 C C . GLY A 1 81 ? 31.268 21.987 26.008 1.00 12.78 72 GLY A C 1
ATOM 642 O O . GLY A 1 81 ? 32.445 22.167 25.661 1.00 12.64 72 GLY A O 1
ATOM 643 N N . ASN A 1 82 ? 30.809 22.317 27.209 1.00 12.36 73 ASN A N 1
ATOM 644 C CA . ASN A 1 82 ? 31.659 22.940 28.217 1.00 13.02 73 ASN A CA 1
ATOM 645 C C . ASN A 1 82 ? 31.036 22.590 29.563 1.00 14.31 73 ASN A C 1
ATOM 646 O O . ASN A 1 82 ? 29.886 22.950 29.832 1.00 13.00 73 ASN A O 1
ATOM 651 N N . LYS A 1 83 ? 31.788 21.887 30.408 1.00 14.81 74 LYS A N 1
ATOM 652 C CA . LYS A 1 83 ? 31.264 21.467 31.709 1.00 15.65 74 LYS A CA 1
ATOM 653 C C . LYS A 1 83 ? 30.839 22.598 32.640 1.00 14.30 74 LYS A C 1
ATOM 654 O O . LYS A 1 83 ? 30.215 22.362 33.668 1.00 14.81 74 LYS A O 1
ATOM 660 N N . VAL A 1 84 ? 31.187 23.825 32.278 1.00 13.74 75 VAL A N 1
ATOM 661 C CA . VAL A 1 84 ? 30.780 24.989 33.046 1.00 13.22 75 VAL A CA 1
ATOM 662 C C . VAL A 1 84 ? 29.240 24.969 33.053 1.00 14.28 75 VAL A C 1
ATOM 663 O O . VAL A 1 84 ? 28.594 25.518 33.951 1.00 14.45 75 VAL A O 1
ATOM 667 N N . TRP A 1 85 ? 28.658 24.310 32.049 1.00 13.82 76 TRP A N 1
ATOM 668 C CA . TRP A 1 85 ? 27.207 24.219 31.927 1.00 13.61 76 TRP A CA 1
ATOM 669 C C . TRP A 1 85 ? 26.553 23.103 32.741 1.00 13.86 76 TRP A C 1
ATOM 670 O O . TRP A 1 85 ? 25.355 22.879 32.631 1.00 14.32 76 TRP A O 1
ATOM 681 N N . GLY A 1 86 ? 27.339 22.402 33.549 1.00 13.87 77 GLY A N 1
ATOM 682 C CA . GLY A 1 86 ? 26.791 21.350 34.390 1.00 14.23 77 GLY A CA 1
ATOM 683 C C . GLY A 1 86 ? 25.952 20.286 33.704 1.00 15.65 77 GLY A C 1
ATOM 684 O O . GLY A 1 86 ? 26.417 19.638 32.767 1.00 15.41 77 GLY A O 1
ATOM 685 N N . ASP A 1 87 ? 24.718 20.104 34.180 1.00 16.38 78 ASP A N 1
ATOM 686 C CA . ASP A 1 87 ? 23.801 19.105 33.631 1.00 17.17 78 ASP A CA 1
ATOM 687 C C . ASP A 1 87 ? 23.471 19.313 32.159 1.00 16.90 78 ASP A C 1
ATOM 688 O O . ASP A 1 87 ? 22.943 18.413 31.503 1.00 17.79 78 ASP A O 1
ATOM 693 N N . ASN A 1 88 ? 23.760 20.498 31.638 1.00 14.88 79 ASN A N 1
ATOM 694 C CA . ASN A 1 88 ? 23.498 20.761 30.235 1.00 14.77 79 ASN A CA 1
ATO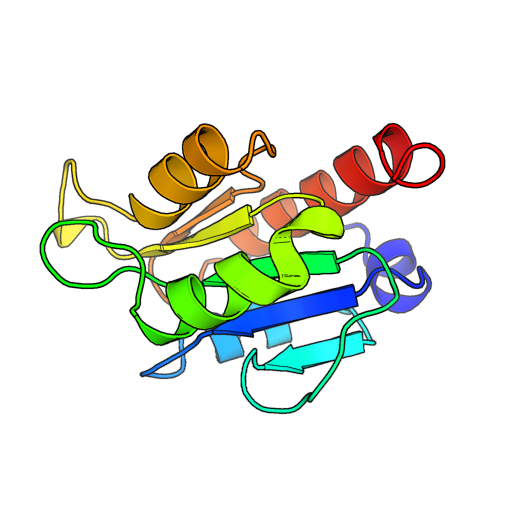M 695 C C . ASN A 1 88 ? 24.732 20.491 29.387 1.00 13.61 79 ASN A C 1
ATOM 696 O O . ASN A 1 88 ? 24.728 20.753 28.195 1.00 14.32 79 ASN A O 1
ATOM 701 N N . PHE A 1 89 ? 25.785 19.961 29.997 1.00 13.63 80 PHE A N 1
ATOM 702 C CA . PHE A 1 89 ? 27.015 19.675 29.263 1.00 13.29 80 PHE A CA 1
ATOM 703 C C . PHE A 1 89 ? 26.807 18.785 28.036 1.00 13.73 80 PHE A C 1
ATOM 704 O O . PHE A 1 89 ? 26.360 17.643 28.158 1.00 13.46 80 PHE A O 1
ATOM 712 N N . ALA A 1 90 ? 27.146 19.316 26.863 1.00 12.89 81 ALA A N 1
ATOM 713 C CA . ALA A 1 90 ? 27.032 18.601 25.592 1.00 13.32 81 ALA A CA 1
ATOM 714 C C . ALA A 1 90 ? 25.724 17.821 25.445 1.00 14.57 81 ALA A C 1
ATOM 715 O O . ALA A 1 90 ? 25.700 16.754 24.822 1.00 13.04 81 ALA A O 1
ATOM 717 N N . LYS A 1 91 ? 24.641 18.368 25.994 1.00 15.36 82 LYS A N 1
ATOM 718 C CA . LYS A 1 91 ? 23.343 17.696 25.956 1.00 17.78 82 LYS A CA 1
ATOM 719 C C . LYS A 1 91 ? 22.780 17.467 24.548 1.00 17.25 82 LYS A C 1
ATOM 720 O O . LYS A 1 91 ? 21.861 16.661 24.365 1.00 16.13 82 LYS A O 1
ATOM 726 N N . SER A 1 92 ? 23.325 18.156 23.550 1.00 15.32 83 SER A N 1
ATOM 727 C CA . SER A 1 92 ? 22.843 17.969 22.187 1.00 16.41 83 SER A CA 1
ATOM 728 C C . SER A 1 92 ? 23.037 16.520 21.718 1.00 16.51 83 SER A C 1
ATOM 729 O O . SER A 1 92 ? 22.236 16.008 20.933 1.00 16.45 83 SER A O 1
ATOM 732 N N . ALA A 1 93 ? 24.085 15.859 22.210 1.00 15.62 84 ALA A N 1
ATOM 733 C CA . ALA A 1 93 ? 24.359 14.465 21.843 1.00 16.90 84 ALA A CA 1
ATOM 734 C C . ALA A 1 93 ? 23.261 13.547 22.390 1.00 18.49 84 ALA A C 1
ATOM 735 O O . ALA A 1 93 ? 22.796 12.637 21.703 1.00 19.33 84 ALA A O 1
ATOM 737 N N . ASP A 1 94 ? 22.849 13.794 23.630 1.00 19.27 85 ASP A N 1
ATOM 738 C CA . ASP A 1 94 ? 21.793 13.012 24.262 1.00 19.78 85 ASP A CA 1
ATOM 739 C C . ASP A 1 94 ? 20.470 13.202 23.535 1.00 19.99 85 ASP A C 1
ATOM 740 O O . ASP A 1 94 ? 19.740 12.243 23.285 1.00 19.64 85 ASP A O 1
ATOM 745 N N . THR A 1 95 ? 20.168 14.449 23.196 1.00 19.73 86 THR A N 1
ATOM 746 C CA . THR A 1 95 ? 18.936 14.776 22.499 1.00 20.53 86 THR A CA 1
ATOM 747 C C . THR A 1 95 ? 18.878 14.119 21.128 1.00 21.61 86 THR A C 1
ATOM 748 O O . THR A 1 95 ? 17.869 13.513 20.762 1.00 22.13 86 THR A O 1
ATOM 752 N N . ILE A 1 96 ? 19.960 14.240 20.369 1.00 21.09 87 ILE A N 1
ATOM 753 C CA . ILE A 1 96 ? 20.020 13.644 19.043 1.00 20.75 87 ILE A CA 1
ATOM 754 C C . ILE A 1 96 ? 19.918 12.120 19.132 1.00 21.87 87 ILE A C 1
ATOM 755 O O . ILE A 1 96 ? 19.164 11.494 18.385 1.00 22.06 87 ILE A O 1
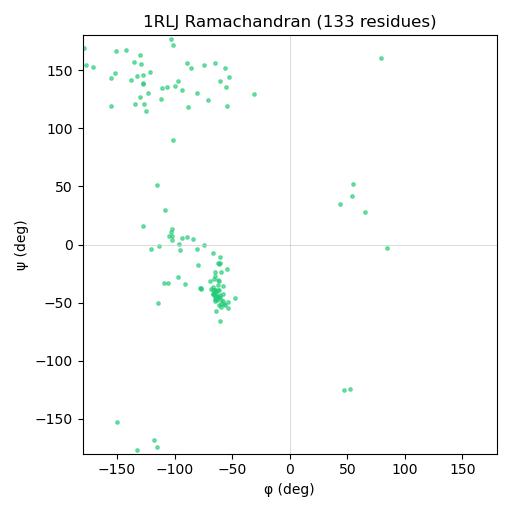ATOM 760 N N . SER A 1 97 ? 20.663 11.534 20.064 1.00 22.75 88 SER A N 1
ATOM 761 C CA . SER A 1 97 ? 20.665 10.088 20.272 1.00 24.59 88 SER A CA 1
ATOM 762 C C . SER A 1 97 ? 19.249 9.531 20.479 1.00 28.36 88 SER A C 1
ATOM 763 O O . SER A 1 97 ? 18.822 8.617 19.768 1.00 28.00 88 SER A O 1
ATOM 766 N N . ARG A 1 98 ? 18.528 10.084 21.452 1.00 31.35 89 ARG A N 1
ATOM 767 C CA . ARG A 1 98 ? 17.166 9.643 21.753 1.00 34.00 89 ARG A CA 1
ATOM 768 C C . ARG A 1 98 ? 16.231 9.921 20.585 1.00 33.99 89 ARG A C 1
ATOM 769 O O . ARG A 1 98 ? 15.453 9.065 20.171 1.00 34.94 89 ARG A O 1
ATOM 777 N N . GLN A 1 99 ? 16.319 11.132 20.062 1.00 34.57 90 GLN A N 1
ATOM 778 C CA . GLN A 1 99 ? 15.492 11.560 18.949 1.00 35.52 90 GLN A CA 1
ATOM 779 C C . GLN A 1 99 ? 15.596 10.662 17.715 1.00 35.10 90 GLN A C 1
ATOM 780 O 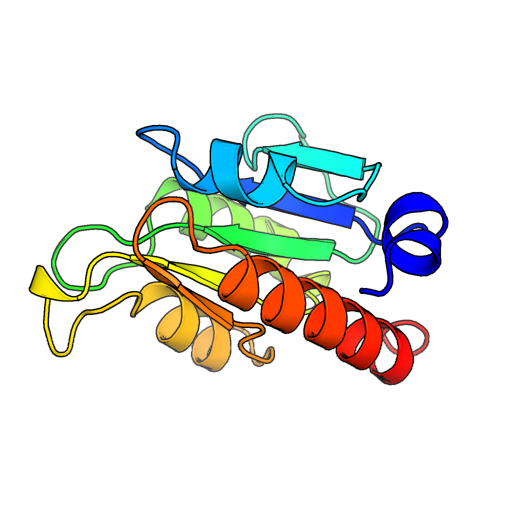O . GLN A 1 99 ? 14.586 10.203 17.180 1.00 34.27 90 GLN A O 1
ATOM 786 N N . TYR A 1 100 ? 16.820 10.411 17.266 1.00 33.41 91 TYR A N 1
ATOM 787 C CA . TYR A 1 100 ? 17.033 9.616 16.066 1.00 31.55 91 TYR A CA 1
ATOM 788 C C . TYR A 1 100 ? 17.464 8.170 16.269 1.00 31.41 91 TYR A C 1
ATOM 789 O O . TYR A 1 100 ? 17.788 7.469 15.306 1.00 31.07 91 TYR A O 1
ATOM 798 N N . GLN A 1 101 ? 17.461 7.723 17.518 1.00 30.73 92 GLN A N 1
ATOM 799 C CA . GLN A 1 101 ? 17.833 6.350 17.825 1.00 31.49 92 GLN A CA 1
ATOM 800 C C . GLN A 1 101 ? 19.212 5.947 17.303 1.00 30.14 92 GLN A C 1
ATOM 801 O O . GLN A 1 101 ? 19.344 4.936 16.613 1.00 30.05 92 GLN A O 1
ATOM 807 N N . VAL A 1 102 ? 20.233 6.742 17.617 1.00 27.16 93 VAL A N 1
ATOM 808 C CA . VAL A 1 102 ? 21.602 6.435 17.207 1.00 24.06 93 VAL A CA 1
ATOM 809 C C . VAL A 1 102 ? 22.464 6.528 18.457 1.00 23.05 93 VAL A C 1
ATOM 810 O O . VAL A 1 102 ? 22.115 7.221 19.417 1.00 22.93 93 VAL A O 1
ATOM 814 N N . PRO A 1 103 ? 23.603 5.827 18.470 1.00 21.71 94 PRO A N 1
ATOM 815 C CA . PRO A 1 103 ? 24.466 5.876 19.648 1.00 19.76 94 PRO A CA 1
ATOM 816 C C . PRO A 1 103 ? 25.238 7.177 19.794 1.00 18.83 94 PRO A C 1
ATOM 817 O O . PRO A 1 103 ? 25.485 7.887 18.813 1.00 17.92 94 PRO A O 1
ATOM 821 N N . ILE A 1 104 ? 25.590 7.496 21.033 1.00 16.70 95 ILE A N 1
ATOM 822 C CA . ILE A 1 104 ? 26.387 8.680 21.317 1.00 17.66 95 ILE A CA 1
ATOM 823 C C . ILE A 1 104 ? 27.824 8.186 21.210 1.00 17.49 95 ILE A C 1
ATOM 824 O O . ILE A 1 104 ? 28.231 7.293 21.955 1.00 17.91 95 ILE A O 1
ATOM 829 N N . LEU A 1 105 ? 28.590 8.744 20.280 1.00 17.79 96 LEU A N 1
ATOM 830 C CA . LEU A 1 105 ? 29.976 8.314 20.100 1.00 17.82 96 LEU A CA 1
ATOM 831 C C . LEU A 1 105 ? 30.899 8.895 21.168 1.00 17.62 96 LEU A C 1
ATOM 832 O O . LEU A 1 105 ? 31.808 8.211 21.650 1.00 18.07 96 LEU A O 1
ATOM 837 N N . HIS A 1 106 ? 30.659 10.149 21.541 1.00 14.84 97 HIS A N 1
ATOM 838 C CA . HIS A 1 106 ? 31.472 10.803 22.559 1.00 14.02 97 HIS A CA 1
ATOM 839 C C . HIS A 1 106 ? 30.951 12.213 22.864 1.00 14.21 97 HIS A C 1
ATOM 840 O O . HIS A 1 106 ? 30.278 12.840 22.041 1.00 12.56 97 HIS A O 1
ATOM 847 N N . LYS A 1 107 ? 31.242 12.681 24.074 1.00 14.17 98 LYS A N 1
ATOM 848 C CA . LYS A 1 107 ? 30.869 14.024 24.505 1.00 14.17 98 LYS A CA 1
ATOM 849 C C . LYS A 1 107 ? 32.173 14.591 25.062 1.00 13.57 98 LYS A C 1
ATOM 850 O O . LYS A 1 107 ? 32.821 13.964 25.893 1.00 13.85 98 LYS A O 1
ATOM 856 N N . PHE A 1 108 ? 32.581 15.760 24.585 1.00 13.66 99 PHE A N 1
ATOM 857 C CA . PHE A 1 108 ? 33.837 16.338 25.044 1.00 13.15 99 PHE A CA 1
ATOM 858 C C . PHE A 1 108 ? 33.758 17.840 25.202 1.00 12.25 99 PHE A C 1
ATOM 859 O O . PHE A 1 108 ? 32.816 18.476 24.734 1.00 12.87 99 PHE A O 1
ATOM 867 N N . GLU A 1 109 ? 34.765 18.402 25.857 1.00 12.90 100 GLU A N 1
ATOM 868 C CA . GLU A 1 109 ? 34.822 19.839 26.081 1.00 12.59 100 GLU A CA 1
ATOM 869 C C . GLU A 1 109 ? 35.610 20.597 25.030 1.00 12.97 100 GLU A C 1
ATOM 870 O O . GLU A 1 109 ? 36.727 20.215 24.677 1.00 12.69 100 GLU A O 1
ATOM 876 N N . LEU A 1 110 ? 35.019 21.684 24.544 1.00 12.35 101 LEU A N 1
ATOM 877 C CA . LEU A 1 110 ? 35.659 22.549 23.561 1.00 12.05 101 LEU A CA 1
ATOM 878 C C . LEU A 1 110 ? 36.291 21.799 22.384 1.00 11.74 101 LEU A C 1
ATOM 879 O O . LEU A 1 110 ? 35.614 21.032 21.704 1.00 11.89 101 LEU A O 1
ATOM 884 N N . SER A 1 111 ? 37.579 22.026 22.141 1.00 11.77 102 SER A N 1
ATOM 885 C CA . SER A 1 111 ? 38.274 21.369 21.035 1.00 14.69 102 SER A CA 1
ATOM 886 C C . SER A 1 111 ? 38.715 19.936 21.342 1.00 13.94 102 SER A C 1
ATOM 887 O O . SER A 1 111 ? 39.257 19.256 20.474 1.00 12.56 102 SER A O 1
ATOM 890 N N . GLY A 1 112 ? 38.492 19.497 22.578 1.00 12.68 103 GLY A N 1
ATOM 891 C CA . GLY A 1 112 ? 38.859 18.151 22.982 1.00 13.52 103 GLY A CA 1
ATOM 892 C C . GLY A 1 112 ? 40.327 17.922 23.302 1.00 13.68 103 GLY A C 1
ATOM 893 O O . GLY A 1 112 ? 41.196 18.695 22.909 1.00 14.10 103 GLY A O 1
ATOM 894 N N . THR A 1 113 ? 40.601 16.853 24.040 1.00 14.98 104 THR A N 1
ATOM 895 C CA . THR A 1 113 ? 41.974 16.486 24.389 1.00 14.72 104 THR A CA 1
ATOM 896 C C . THR A 1 113 ? 42.363 15.326 23.478 1.00 14.28 104 THR A C 1
ATOM 897 O O . THR A 1 113 ? 41.546 14.845 22.696 1.00 13.19 104 THR A O 1
ATOM 901 N N . SER A 1 114 ? 43.607 14.872 23.578 1.00 14.85 105 SER A N 1
ATOM 902 C CA . SER A 1 114 ? 44.049 13.754 22.758 1.00 16.96 105 SER A CA 1
ATOM 903 C C . SER A 1 114 ? 43.269 12.503 23.173 1.00 16.35 105 SER A C 1
ATOM 904 O O . SER A 1 114 ? 43.021 11.608 22.363 1.00 15.53 105 SER A O 1
ATOM 907 N N . LYS A 1 115 ? 42.874 12.459 24.443 1.00 16.68 106 LYS A N 1
ATOM 908 C CA . LYS A 1 115 ? 42.094 11.349 24.976 1.00 16.79 106 LYS A CA 1
ATOM 909 C C . LYS A 1 115 ? 40.697 11.337 24.333 1.00 15.00 106 LYS A C 1
ATOM 910 O O . LYS A 1 115 ? 40.149 10.277 24.018 1.00 14.77 106 LYS A O 1
ATOM 916 N N . ASP A 1 116 ? 40.119 12.519 24.141 1.00 13.31 107 ASP A N 1
ATOM 917 C CA . ASP A 1 116 ? 38.808 12.612 23.509 1.00 12.43 107 ASP A CA 1
ATOM 918 C C . ASP A 1 116 ? 38.886 12.139 22.063 1.00 10.83 107 ASP A C 1
ATOM 919 O O . ASP A 1 116 ? 37.971 11.475 21.568 1.00 11.38 107 ASP A O 1
ATOM 924 N N . VAL A 1 117 ? 39.973 12.496 21.385 1.00 11.13 108 VAL A N 1
ATOM 925 C CA . VAL A 1 117 ? 40.170 12.103 19.992 1.00 11.89 108 VAL A CA 1
ATOM 926 C C . VAL A 1 117 ? 40.247 10.580 19.918 1.00 13.85 108 VAL A C 1
ATOM 927 O O . VAL A 1 117 ? 39.622 9.961 19.052 1.00 13.83 108 VAL A O 1
ATOM 931 N N . GLU A 1 118 ? 41.007 9.982 20.834 1.00 14.53 109 GLU A N 1
ATOM 932 C CA . GLU A 1 118 ? 41.159 8.531 20.875 1.00 16.85 109 GLU A CA 1
ATOM 933 C C . GLU A 1 118 ? 39.823 7.827 21.070 1.00 16.54 109 GLU A C 1
ATOM 934 O O . GLU A 1 118 ? 39.484 6.907 20.326 1.00 15.76 109 GLU A O 1
ATOM 940 N N . LEU A 1 119 ? 39.069 8.258 22.077 1.00 15.80 110 LEU A N 1
ATOM 941 C CA . LEU A 1 119 ? 37.780 7.643 22.364 1.00 15.54 110 LEU A CA 1
ATOM 942 C C . LEU A 1 119 ? 36.824 7.803 21.199 1.00 15.35 110 LEU A C 1
ATOM 943 O O . LEU A 1 119 ? 36.152 6.848 20.813 1.00 16.92 110 LEU A O 1
ATOM 948 N N . PHE A 1 120 ? 36.764 9.008 20.637 1.00 12.98 111 PHE A N 1
ATOM 949 C CA . PHE A 1 120 ? 35.873 9.271 19.516 1.00 12.16 111 PHE A CA 1
ATOM 950 C C . PHE A 1 120 ? 36.187 8.379 18.303 1.00 12.90 111 PHE A C 1
ATOM 951 O O . PHE A 1 120 ? 35.307 7.689 17.781 1.00 12.59 111 PHE A O 1
ATOM 959 N N . THR A 1 121 ? 37.443 8.392 17.858 1.00 13.39 112 THR A N 1
ATOM 960 C CA . THR A 1 121 ? 37.834 7.602 16.698 1.00 12.99 112 THR A CA 1
ATOM 961 C C . THR A 1 121 ? 37.651 6.099 16.904 1.00 13.44 112 THR A C 1
ATOM 962 O O . THR A 1 121 ? 37.302 5.393 15.963 1.00 14.19 112 THR A O 1
ATOM 966 N N . GLN A 1 122 ? 37.869 5.605 18.122 1.00 15.25 113 GLN A N 1
ATOM 967 C CA . GLN A 1 122 ? 37.682 4.175 18.387 1.00 17.14 113 GLN A CA 1
ATOM 968 C C . GLN A 1 122 ? 36.198 3.817 18.299 1.00 16.54 113 GLN A C 1
ATOM 969 O O . GLN A 1 122 ? 35.835 2.750 17.802 1.00 14.35 113 GLN A O 1
ATOM 975 N N . GLU A 1 123 ? 35.341 4.713 18.788 1.00 16.19 114 GLU A N 1
ATOM 976 C CA . GLU A 1 123 ? 33.901 4.483 18.744 1.00 16.13 114 GLU A CA 1
ATOM 977 C C . GLU A 1 123 ? 33.355 4.550 17.332 1.00 14.54 114 GLU A C 1
ATOM 978 O O . GLU A 1 123 ? 32.382 3.874 17.013 1.00 16.39 114 GLU A O 1
ATOM 984 N N . VAL A 1 124 ? 33.962 5.372 16.483 1.00 13.28 115 VAL A N 1
ATOM 985 C CA . VAL A 1 124 ? 33.510 5.465 15.100 1.00 11.73 115 VAL A CA 1
ATOM 986 C C . VAL A 1 124 ? 33.779 4.122 14.406 1.00 11.83 115 VAL A C 1
ATOM 987 O O . VAL A 1 124 ? 32.950 3.627 13.644 1.00 11.18 115 VAL A O 1
ATOM 991 N N . GLU A 1 125 ? 34.938 3.534 14.678 1.00 10.74 116 GLU A N 1
ATOM 992 C CA . GLU A 1 125 ? 35.284 2.253 14.082 1.00 12.28 116 GLU A CA 1
ATOM 993 C C . GLU A 1 125 ? 34.337 1.150 14.570 1.00 14.42 116 GLU A C 1
ATOM 994 O O . GLU A 1 125 ? 33.941 0.280 13.790 1.00 14.29 116 GLU A O 1
ATOM 1000 N N . ARG A 1 126 ? 33.966 1.188 15.850 1.00 16.51 117 ARG A N 1
ATOM 1001 C CA . ARG A 1 126 ? 33.056 0.187 16.409 1.00 19.10 117 ARG A CA 1
ATOM 1002 C C . ARG 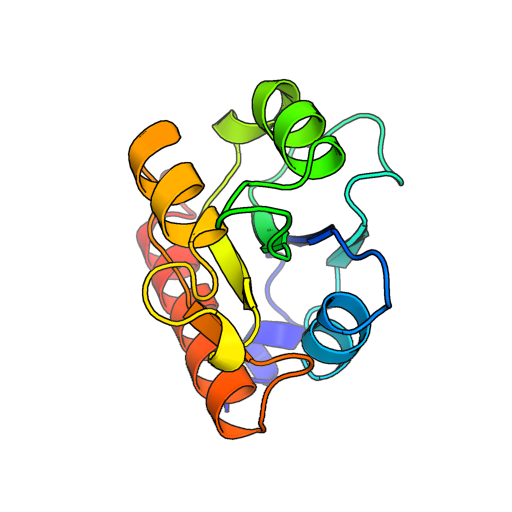A 1 126 ? 31.676 0.267 15.774 1.00 19.00 117 ARG A C 1
ATOM 1003 O O . ARG A 1 126 ? 31.108 -0.742 15.365 1.00 19.39 117 ARG A O 1
ATOM 1011 N N . VAL A 1 127 ? 31.131 1.474 15.700 1.00 19.46 118 VAL A N 1
ATOM 1012 C CA . VAL A 1 127 ? 29.811 1.673 15.119 1.00 19.55 118 VAL A CA 1
ATOM 1013 C C . VAL A 1 127 ? 29.778 1.385 13.618 1.00 18.68 118 VAL A C 1
ATOM 1014 O O . VAL A 1 127 ? 28.783 0.864 13.114 1.00 18.45 118 VAL A O 1
ATOM 1018 N N . VAL A 1 128 ? 30.848 1.727 12.902 1.00 17.40 119 VAL A N 1
ATOM 1019 C CA . VAL A 1 128 ? 30.900 1.449 11.466 1.00 17.76 119 VAL A CA 1
ATOM 1020 C C . VAL A 1 128 ? 30.950 -0.066 11.267 1.00 19.15 119 VAL A C 1
ATOM 1021 O O . VAL A 1 128 ? 30.273 -0.610 10.401 1.00 18.39 119 VAL A O 1
ATOM 1025 N N . THR A 1 129 ? 31.747 -0.749 12.077 1.00 18.75 120 THR A N 1
ATOM 1026 C CA . THR A 1 129 ? 31.851 -2.195 11.966 1.00 19.95 120 THR A CA 1
ATOM 1027 C C . THR A 1 129 ? 30.495 -2.846 12.215 1.00 23.06 120 THR A C 1
ATOM 1028 O O . THR A 1 129 ? 30.091 -3.756 11.494 1.00 22.99 120 THR A O 1
ATOM 1032 N N . LYS A 1 130 ? 29.796 -2.361 13.237 1.00 25.96 121 LYS A N 1
ATOM 1033 C CA . LYS A 1 130 ? 28.498 -2.903 13.623 1.00 29.97 121 LYS A CA 1
ATOM 1034 C C . LYS A 1 130 ? 27.300 -2.481 12.778 1.00 31.98 121 LYS A C 1
ATOM 1035 O O . LYS A 1 130 ? 26.411 -3.286 12.524 1.00 32.22 121 LYS A O 1
ATOM 1041 N N . SER A 1 131 ? 27.283 -1.232 12.329 1.00 35.21 122 SER A N 1
ATOM 1042 C CA . SER A 1 131 ? 26.141 -0.725 11.579 1.00 38.14 122 SER A CA 1
ATOM 1043 C C . SER A 1 131 ? 26.362 -0.365 10.120 1.00 40.74 122 SER A C 1
ATOM 1044 O O . SER A 1 131 ? 25.424 0.045 9.443 1.00 40.36 122 SER A O 1
ATOM 1047 N N . SER A 1 132 ? 27.586 -0.507 9.627 1.00 44.72 123 SER A N 1
ATOM 1048 C CA . SER A 1 132 ? 27.859 -0.167 8.234 1.00 48.27 123 SER A CA 1
ATOM 1049 C C . SER A 1 132 ? 27.024 -1.025 7.284 1.00 50.74 123 SER A C 1
ATOM 1050 O O . SER A 1 132 ? 26.152 -0.508 6.584 1.00 50.77 123 SER A O 1
ATOM 1053 N N . ALA A 1 133 ? 27.292 -2.329 7.266 1.00 53.56 12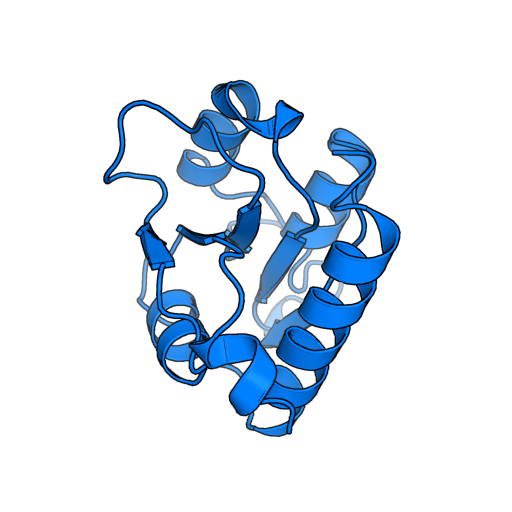4 ALA A N 1
ATOM 1054 C CA . ALA A 1 133 ? 26.567 -3.254 6.400 1.00 56.69 124 ALA A CA 1
ATOM 1055 C C . ALA A 1 133 ? 25.060 -3.024 6.492 1.00 59.31 124 ALA A C 1
ATOM 1056 O O . ALA A 1 133 ? 24.370 -2.969 5.471 1.00 60.46 124 ALA A O 1
ATOM 1058 N N . LYS A 1 134 ? 24.557 -2.890 7.718 1.00 61.21 125 LYS A N 1
ATOM 1059 C CA . LYS A 1 134 ? 23.132 -2.659 7.964 1.00 62.95 125 LYS A CA 1
ATOM 1060 C C . LYS A 1 134 ? 22.635 -1.323 7.396 1.00 64.18 125 LYS A C 1
ATOM 1061 O O . LYS A 1 134 ? 21.699 -1.295 6.595 1.00 63.99 125 LYS A O 1
ATOM 1067 N N . MET A 1 135 ? 23.270 -0.231 7.828 1.00 65.55 126 MET A N 1
ATOM 1068 C CA . MET A 1 135 ? 22.946 1.144 7.413 1.00 65.70 126 MET A CA 1
ATOM 1069 C C . MET A 1 135 ? 22.732 1.291 5.898 1.00 66.62 126 MET A C 1
ATOM 1070 O O . MET A 1 135 ? 23.534 1.998 5.247 1.00 67.01 126 MET A O 1
#